Protein AF-A0A383AR39-F1 (afdb_monomer)

Nearest PDB structures (foldseek):
  3r0j-assembly1_A  TM=7.088E-01  e=2.169E-01  Mycobacterium tuberculosis
  3r0j-assembly1_B  TM=7.089E-01  e=2.720E-01  Mycobacterium tuberculosis
  1ymv-assembly1_A  TM=8.003E-01  e=6.452E+00  Escherichia coli
  4f3p-assembly2_B  TM=4.170E-01  e=6.452E+00  Burkholderia pseudomallei 1710b

Structure (mmCIF, N/CA/C/O backbone):
data_AF-A0A383AR39-F1
#
_entry.id   AF-A0A383AR39-F1
#
l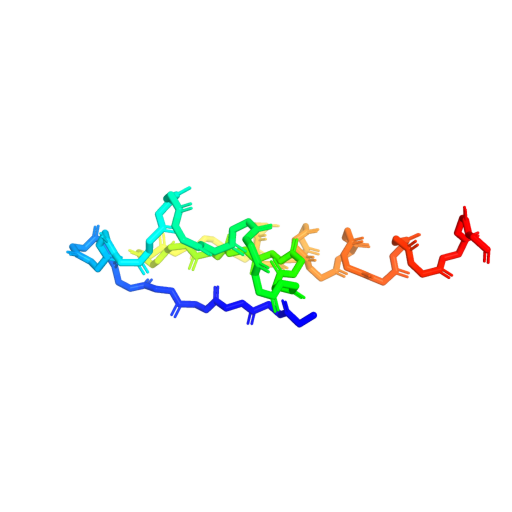oop_
_atom_site.group_PDB
_atom_site.id
_atom_site.type_symbol
_atom_site.label_atom_id
_atom_site.label_alt_id
_atom_site.label_comp_id
_atom_site.label_asym_id
_atom_site.label_entity_id
_atom_site.label_seq_id
_atom_site.pdbx_PDB_ins_code
_atom_site.Cartn_x
_atom_site.Cartn_y
_atom_site.Cartn_z
_atom_site.occupancy
_atom_site.B_iso_or_equiv
_atom_site.auth_seq_id
_atom_site.auth_comp_id
_atom_site.auth_asym_id
_atom_site.auth_atom_id
_atom_site.pdbx_PDB_model_num
ATOM 1 N N . VAL A 1 1 ? -10.485 -0.991 -1.432 1.00 75.50 1 VAL A N 1
ATOM 2 C CA . VAL A 1 1 ? -9.864 -2.349 -1.297 1.00 75.50 1 VAL A CA 1
ATOM 3 C C . VAL A 1 1 ? -8.356 -2.234 -1.493 1.00 75.50 1 VAL A C 1
ATOM 5 O O . VAL A 1 1 ? -7.948 -1.599 -2.457 1.00 75.50 1 VAL A O 1
ATOM 8 N N . ILE A 1 2 ? -7.538 -2.853 -0.625 1.00 80.44 2 ILE A N 1
ATOM 9 C CA . ILE A 1 2 ? -6.062 -2.795 -0.694 1.00 80.44 2 ILE A CA 1
ATOM 10 C C . ILE A 1 2 ? -5.507 -4.113 -1.247 1.00 80.44 2 ILE A C 1
ATOM 12 O O . ILE A 1 2 ? -5.721 -5.173 -0.660 1.00 80.44 2 ILE A O 1
ATOM 16 N N . MET A 1 3 ? -4.768 -4.054 -2.354 1.00 83.12 3 MET A N 1
ATOM 17 C CA . MET A 1 3 ? -4.146 -5.227 -2.974 1.00 83.12 3 MET A CA 1
ATOM 18 C C . MET A 1 3 ? -2.670 -5.366 -2.569 1.00 83.12 3 MET A C 1
ATOM 20 O O . MET A 1 3 ? -1.910 -4.403 -2.646 1.00 83.12 3 MET A O 1
ATOM 24 N N . LEU A 1 4 ? -2.241 -6.575 -2.178 1.00 82.62 4 LEU A N 1
ATOM 25 C CA . LEU A 1 4 ? -0.850 -6.876 -1.805 1.00 82.62 4 LEU A CA 1
ATOM 26 C C . LEU A 1 4 ? -0.129 -7.651 -2.921 1.00 82.62 4 LEU A C 1
ATOM 28 O O . LEU A 1 4 ? -0.567 -8.745 -3.276 1.00 82.62 4 LEU A O 1
ATOM 32 N N . SER A 1 5 ? 0.995 -7.145 -3.440 1.00 75.75 5 SER A N 1
ATOM 33 C CA . SER A 1 5 ? 1.775 -7.802 -4.510 1.00 75.75 5 SER A CA 1
ATOM 34 C C . SER A 1 5 ? 3.177 -8.244 -4.060 1.00 75.75 5 SER A C 1
ATOM 36 O O . SER A 1 5 ? 3.721 -7.735 -3.082 1.00 75.75 5 SER A O 1
ATOM 38 N N . SER A 1 6 ? 3.781 -9.228 -4.737 1.00 79.50 6 SER A N 1
ATOM 39 C CA . SER A 1 6 ? 5.218 -9.533 -4.616 1.00 79.50 6 SER A CA 1
ATOM 40 C C . SER A 1 6 ? 6.051 -8.546 -5.448 1.00 79.50 6 SER A C 1
ATOM 42 O O . SER A 1 6 ? 5.549 -7.989 -6.423 1.00 79.50 6 SER A O 1
ATOM 44 N N . LYS A 1 7 ? 7.325 -8.339 -5.078 1.00 64.38 7 LYS A N 1
ATOM 45 C CA . LYS A 1 7 ? 8.265 -7.411 -5.743 1.00 64.38 7 LYS A CA 1
ATOM 46 C C . LYS A 1 7 ? 8.340 -7.586 -7.268 1.00 64.38 7 LYS A C 1
ATOM 48 O O . LYS A 1 7 ? 8.426 -6.592 -7.981 1.00 64.38 7 LYS A O 1
ATOM 53 N N . ASP A 1 8 ? 8.231 -8.826 -7.746 1.00 64.19 8 ASP A N 1
ATOM 54 C CA . ASP A 1 8 ? 8.360 -9.179 -9.168 1.00 64.19 8 ASP A CA 1
ATOM 55 C C . ASP A 1 8 ? 7.004 -9.281 -9.898 1.00 64.19 8 ASP A C 1
ATOM 57 O O . ASP A 1 8 ? 6.941 -9.497 -11.106 1.00 64.19 8 ASP A O 1
ATOM 61 N N . GLY A 1 9 ? 5.893 -9.085 -9.180 1.00 59.56 9 GLY A N 1
ATOM 62 C CA . GLY A 1 9 ? 4.533 -9.073 -9.716 1.00 59.56 9 GLY A CA 1
ATOM 63 C C . GLY A 1 9 ? 4.143 -7.703 -10.261 1.00 59.56 9 GLY A C 1
ATOM 64 O O . GLY A 1 9 ? 3.185 -7.099 -9.780 1.00 59.56 9 GLY A O 1
ATOM 65 N N . ILE A 1 10 ? 4.880 -7.217 -11.265 1.00 52.91 10 ILE A N 1
ATOM 66 C CA . ILE A 1 10 ? 4.588 -6.020 -12.081 1.00 52.91 10 ILE A CA 1
ATOM 67 C C . ILE A 1 10 ? 3.357 -6.287 -12.987 1.00 52.91 10 ILE A C 1
ATOM 69 O O . ILE A 1 10 ? 3.359 -6.071 -14.190 1.00 52.91 10 ILE A O 1
ATOM 73 N N . PHE A 1 11 ? 2.271 -6.791 -12.415 1.00 56.88 11 PHE A N 1
ATOM 74 C CA . PHE A 1 11 ? 0.954 -6.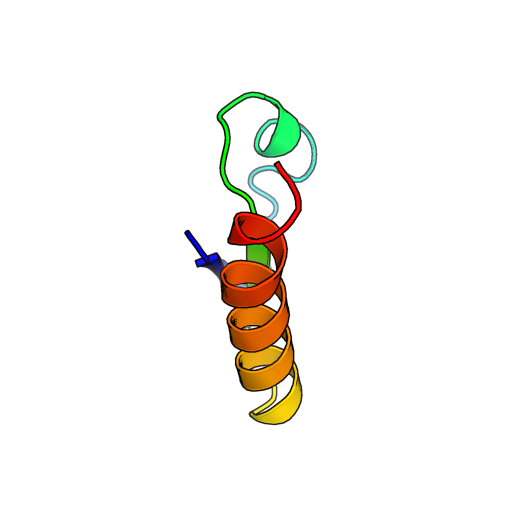892 -13.035 1.00 56.88 11 PHE A CA 1
ATOM 75 C C . PHE A 1 11 ? 0.059 -6.001 -12.161 1.00 56.88 11 PHE A C 1
ATOM 77 O O . PHE A 1 11 ? -0.397 -6.437 -11.118 1.00 56.88 11 PHE A O 1
ATOM 84 N N . ASP A 1 12 ? -0.153 -4.704 -12.359 1.00 55.41 12 ASP A N 1
ATOM 85 C CA . ASP A 1 12 ? -0.356 -3.939 -13.576 1.00 55.41 12 ASP A CA 1
ATOM 86 C C . ASP A 1 12 ? -0.347 -2.456 -13.175 1.00 55.41 12 ASP A C 1
ATOM 88 O O . ASP A 1 12 ? -1.395 -1.867 -12.894 1.00 55.41 12 ASP A O 1
ATOM 92 N N . ARG A 1 13 ? 0.818 -1.796 -13.123 1.00 51.47 13 ARG A N 1
ATOM 93 C CA . ARG A 1 13 ? 0.804 -0.336 -12.880 1.00 51.47 13 ARG A CA 1
ATOM 94 C C . ARG A 1 13 ? 0.023 0.416 -13.976 1.00 51.47 13 ARG A C 1
ATOM 96 O O . ARG A 1 13 ? -0.419 1.533 -13.737 1.00 51.47 13 ARG A O 1
ATOM 103 N N . ALA A 1 14 ? -0.195 -0.222 -15.133 1.00 51.50 14 ALA A N 1
ATOM 104 C CA . ALA 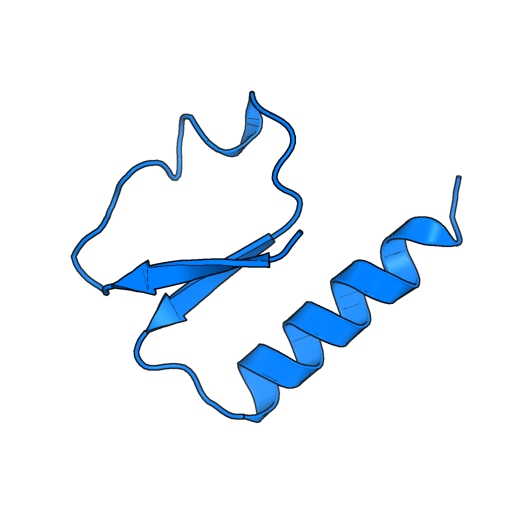A 1 14 ? -0.989 0.293 -16.244 1.00 51.50 14 ALA A CA 1
ATOM 105 C C . ALA A 1 14 ? -2.467 -0.171 -16.264 1.00 51.50 14 ALA A C 1
ATOM 107 O O . ALA A 1 14 ? -3.318 0.644 -16.607 1.00 51.50 14 ALA A O 1
ATOM 108 N N . ARG A 1 15 ? -2.822 -1.417 -15.885 1.00 52.53 15 ARG A N 1
ATOM 109 C CA . ARG A 1 15 ? -4.240 -1.874 -15.915 1.00 52.53 15 ARG A CA 1
ATOM 110 C C . ARG A 1 15 ? -5.013 -1.641 -14.606 1.00 52.53 15 ARG A C 1
ATOM 112 O O . ARG A 1 15 ? -6.232 -1.522 -14.654 1.00 52.53 15 ARG A O 1
ATOM 119 N N . GLY A 1 16 ? -4.346 -1.482 -13.457 1.00 47.16 16 GLY A N 1
ATOM 120 C CA . GLY A 1 16 ? -5.004 -1.305 -12.148 1.00 47.16 16 GLY A CA 1
ATOM 121 C C . GLY A 1 16 ? -5.788 0.001 -11.972 1.00 47.16 16 GLY A C 1
ATOM 122 O O . GLY A 1 16 ? -6.734 0.066 -11.192 1.00 47.16 16 GLY A O 1
ATOM 123 N N . ARG A 1 17 ? -5.452 1.038 -12.752 1.00 51.12 17 ARG A N 1
ATOM 124 C CA . ARG A 1 17 ? -6.175 2.322 -12.748 1.00 51.12 17 ARG A CA 1
ATOM 125 C C . ARG A 1 17 ? -7.538 2.256 -13.450 1.00 51.12 17 ARG A C 1
ATOM 127 O O . ARG A 1 17 ? -8.332 3.170 -13.287 1.00 51.12 17 ARG A O 1
ATOM 134 N N . ILE A 1 18 ? -7.793 1.203 -14.234 1.00 49.59 18 ILE A N 1
ATOM 135 C CA . ILE A 1 18 ? -8.981 1.074 -15.094 1.00 49.59 18 ILE A CA 1
ATOM 136 C C . ILE A 1 18 ? -10.118 0.298 -14.403 1.00 49.59 18 ILE A C 1
ATOM 138 O O . ILE A 1 18 ? -11.272 0.475 -14.773 1.00 49.59 18 ILE A O 1
ATOM 142 N N . VAL A 1 19 ? -9.832 -0.523 -13.382 1.00 50.84 19 VAL A N 1
ATOM 143 C CA . VAL A 1 19 ? -10.824 -1.467 -12.813 1.00 50.84 19 VAL A CA 1
ATOM 144 C C . VAL A 1 19 ? -11.279 -1.138 -11.380 1.00 50.84 19 VAL A C 1
ATOM 146 O O . VAL A 1 19 ? -12.037 -1.903 -10.796 1.00 50.84 19 VAL A O 1
ATOM 149 N N . GLY A 1 20 ? -10.861 0.001 -10.811 1.00 54.19 20 GLY A N 1
ATOM 150 C CA . GLY A 1 20 ? -11.418 0.503 -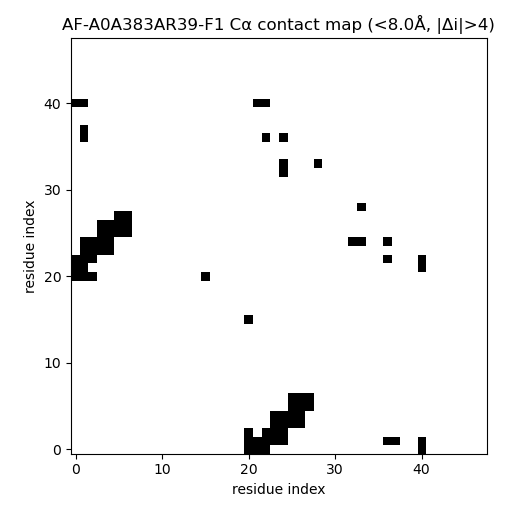9.542 1.00 54.19 20 GLY A CA 1
ATOM 151 C C . GLY A 1 20 ? -10.791 -0.047 -8.253 1.00 54.19 20 GLY A C 1
ATOM 152 O O . GLY A 1 20 ? -11.421 -0.012 -7.202 1.00 54.19 20 GLY A O 1
ATOM 153 N N . SER A 1 21 ? -9.556 -0.553 -8.284 1.00 54.09 21 SER A N 1
ATOM 154 C CA . SER A 1 21 ? -8.822 -0.884 -7.052 1.00 54.09 21 SER A CA 1
ATOM 155 C C . SER A 1 21 ? -8.084 0.346 -6.518 1.00 54.09 21 SER A C 1
ATOM 157 O O . SER A 1 21 ? -7.104 0.792 -7.115 1.00 54.09 21 SER A O 1
ATOM 159 N N . GLU A 1 22 ? -8.556 0.884 -5.394 1.00 64.44 22 GLU A N 1
ATOM 160 C CA . GLU A 1 22 ? -8.108 2.165 -4.828 1.00 64.44 22 GLU A CA 1
ATOM 161 C C . GLU A 1 22 ? -6.680 2.163 -4.249 1.00 64.44 22 GLU A C 1
ATOM 163 O O . GLU A 1 22 ? -6.080 3.233 -4.165 1.00 64.44 22 GLU A O 1
ATOM 168 N N . GLN A 1 23 ? -6.066 1.012 -3.912 1.00 70.31 23 GLN A N 1
ATOM 169 C CA . GLN A 1 23 ? -4.691 1.018 -3.383 1.00 70.31 23 GLN A CA 1
ATOM 170 C C . GLN A 1 23 ? -3.900 -0.294 -3.561 1.00 70.31 23 GLN A C 1
ATOM 172 O O . GLN A 1 23 ? -4.445 -1.391 -3.441 1.00 70.31 23 GLN A O 1
ATOM 177 N N . TYR A 1 24 ? -2.582 -0.180 -3.784 1.00 76.81 24 TYR A N 1
ATOM 178 C CA . TYR A 1 24 ? -1.636 -1.298 -3.940 1.00 76.81 24 TYR A CA 1
ATOM 179 C C . TYR A 1 24 ? -0.447 -1.176 -2.975 1.00 76.81 24 TYR A C 1
ATOM 181 O O . TYR A 1 24 ? 0.116 -0.090 -2.839 1.00 76.81 24 TYR A O 1
ATOM 189 N N . LEU A 1 25 ? -0.016 -2.291 -2.373 1.00 82.69 25 LEU A N 1
ATOM 190 C CA . LEU A 1 25 ? 1.160 -2.372 -1.498 1.00 82.69 25 LEU A CA 1
ATOM 191 C C . LEU A 1 25 ? 2.060 -3.558 -1.896 1.00 82.69 25 LEU A C 1
ATOM 193 O O . LEU A 1 25 ? 1.609 -4.700 -1.985 1.00 82.69 25 LEU A O 1
ATOM 197 N N . THR A 1 26 ? 3.344 -3.303 -2.152 1.00 83.94 26 THR A N 1
ATOM 198 C CA . THR A 1 26 ? 4.305 -4.327 -2.598 1.00 83.94 26 THR A CA 1
ATOM 199 C C . THR A 1 26 ? 5.118 -4.868 -1.427 1.00 83.94 26 THR A C 1
ATOM 201 O O . THR A 1 26 ? 5.615 -4.109 -0.608 1.00 83.94 26 THR A O 1
ATOM 204 N N . LYS A 1 27 ? 5.279 -6.192 -1.359 1.00 85.62 27 LYS A N 1
ATOM 205 C CA . LYS A 1 27 ? 6.085 -6.882 -0.345 1.00 85.62 27 LYS A CA 1
ATOM 206 C C . LYS A 1 27 ? 7.586 -6.909 -0.699 1.00 85.62 27 LYS A C 1
ATOM 208 O O . LYS A 1 27 ? 7.912 -7.080 -1.876 1.00 85.62 27 LYS A O 1
ATOM 213 N N . PRO A 1 28 ? 8.488 -6.909 0.305 1.00 90.06 28 PRO A N 1
ATOM 214 C CA . PRO A 1 28 ? 8.182 -6.718 1.724 1.00 90.06 28 PRO A CA 1
ATOM 215 C C . PRO A 1 28 ? 7.791 -5.260 1.994 1.00 90.06 28 PRO A C 1
ATOM 217 O O . PRO A 1 28 ? 8.366 -4.360 1.394 1.00 90.06 28 PRO A O 1
ATOM 220 N N . PHE A 1 29 ? 6.823 -5.058 2.884 1.00 87.38 29 PHE A N 1
ATOM 221 C CA . PHE A 1 29 ? 6.393 -3.737 3.340 1.00 87.38 29 PHE A CA 1
ATOM 222 C C . PHE A 1 29 ? 6.573 -3.618 4.852 1.00 87.38 29 PHE A C 1
ATOM 224 O O . PHE A 1 29 ? 6.606 -4.628 5.565 1.00 87.38 29 PHE A O 1
ATOM 231 N N . THR A 1 30 ? 6.675 -2.389 5.342 1.00 93.31 30 THR A N 1
ATOM 232 C CA . THR A 1 30 ? 6.7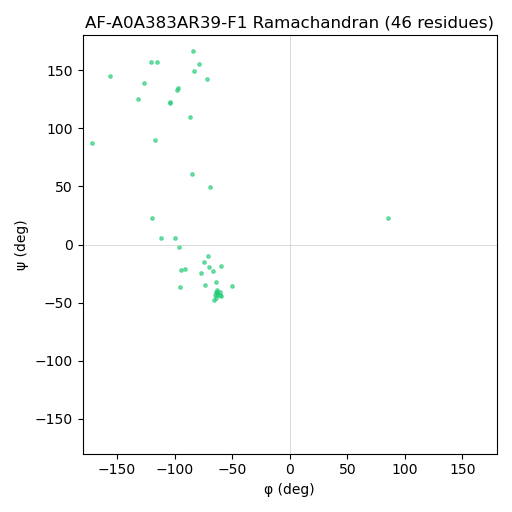40 -2.090 6.772 1.00 93.31 30 THR A CA 1
ATOM 233 C C . THR A 1 30 ? 5.345 -2.014 7.394 1.00 93.31 30 THR A C 1
ATOM 235 O O . THR A 1 30 ? 4.317 -1.933 6.714 1.00 93.31 30 THR A O 1
ATOM 238 N N . LYS A 1 31 ? 5.298 -2.028 8.731 1.00 92.94 31 LYS A N 1
ATOM 239 C CA . LYS A 1 31 ? 4.057 -1.812 9.482 1.00 92.94 31 LYS A CA 1
ATOM 240 C C . LYS A 1 31 ? 3.472 -0.431 9.172 1.00 92.94 31 LYS A C 1
ATOM 242 O O . LYS A 1 31 ? 2.265 -0.303 8.999 1.00 92.94 31 LYS A O 1
ATOM 247 N N . GLU A 1 32 ? 4.321 0.585 9.082 1.00 93.62 32 GLU A N 1
ATOM 248 C CA . GLU A 1 32 ? 3.947 1.976 8.828 1.00 93.62 32 GLU A CA 1
ATOM 249 C C . GLU A 1 32 ? 3.320 2.139 7.440 1.00 93.62 32 GLU A C 1
ATOM 251 O O . GLU A 1 32 ? 2.302 2.819 7.300 1.00 93.62 32 GLU A O 1
ATOM 256 N N . GLU A 1 33 ? 3.871 1.464 6.426 1.00 87.25 33 GLU A N 1
ATOM 257 C CA . GLU A 1 33 ? 3.319 1.462 5.069 1.00 87.25 33 GLU A CA 1
ATOM 258 C C . GLU A 1 33 ? 1.915 0.841 5.030 1.00 87.25 33 GLU A C 1
ATOM 260 O O . GLU A 1 33 ? 1.011 1.384 4.392 1.00 87.25 33 GLU A O 1
ATOM 265 N N . LEU A 1 34 ? 1.693 -0.248 5.775 1.00 90.31 34 LEU A N 1
ATOM 266 C CA . LEU A 1 34 ? 0.376 -0.875 5.893 1.00 90.31 34 LEU A CA 1
ATOM 267 C C . LEU A 1 34 ? -0.641 0.036 6.602 1.00 90.31 34 LEU A C 1
ATOM 269 O O . LEU A 1 34 ? -1.756 0.211 6.112 1.00 90.31 34 LEU A O 1
ATOM 273 N N . ILE A 1 35 ? -0.267 0.634 7.737 1.00 92.38 35 ILE A N 1
ATOM 274 C CA . ILE A 1 35 ? -1.152 1.530 8.502 1.00 92.38 35 ILE A CA 1
ATOM 275 C C . ILE A 1 35 ? -1.517 2.777 7.690 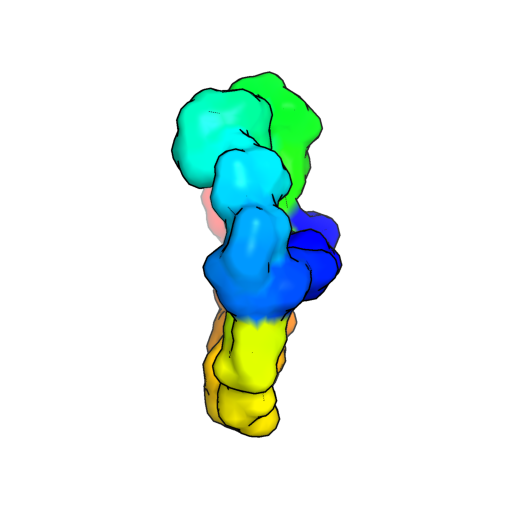1.00 92.38 35 ILE A C 1
ATOM 277 O O . ILE A 1 35 ? -2.672 3.212 7.705 1.00 92.38 35 ILE A O 1
ATOM 281 N N . THR A 1 36 ? -0.558 3.318 6.939 1.00 87.69 36 THR A N 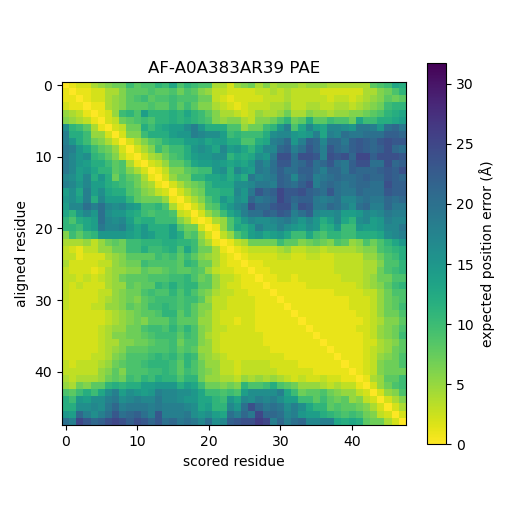1
ATOM 282 C CA . THR A 1 36 ? -0.789 4.450 6.034 1.00 87.69 36 THR A CA 1
ATOM 283 C C . THR A 1 36 ? -1.782 4.071 4.938 1.00 87.69 36 THR A C 1
ATOM 285 O O . THR A 1 36 ? -2.710 4.828 4.662 1.00 87.69 36 THR A O 1
ATOM 288 N N . ALA A 1 37 ? -1.645 2.877 4.351 1.00 86.38 37 ALA A N 1
ATOM 289 C CA . ALA A 1 37 ? -2.570 2.414 3.323 1.00 86.38 37 ALA A CA 1
ATOM 290 C C . ALA A 1 37 ? -4.005 2.245 3.841 1.00 86.38 37 ALA A C 1
ATOM 292 O O . ALA A 1 37 ? -4.952 2.675 3.190 1.00 86.38 37 ALA A O 1
ATOM 293 N N . ILE A 1 38 ? -4.171 1.696 5.044 1.00 88.62 38 ILE A N 1
ATOM 294 C CA . ILE A 1 38 ? -5.489 1.565 5.681 1.00 88.62 38 ILE A CA 1
ATOM 295 C C . ILE A 1 38 ? -6.094 2.940 5.979 1.00 88.62 38 ILE A C 1
ATOM 297 O O . ILE A 1 38 ? -7.258 3.179 5.666 1.00 88.62 38 ILE A O 1
ATOM 301 N N . SER A 1 39 ? -5.301 3.854 6.542 1.00 88.56 39 SER A N 1
ATOM 302 C 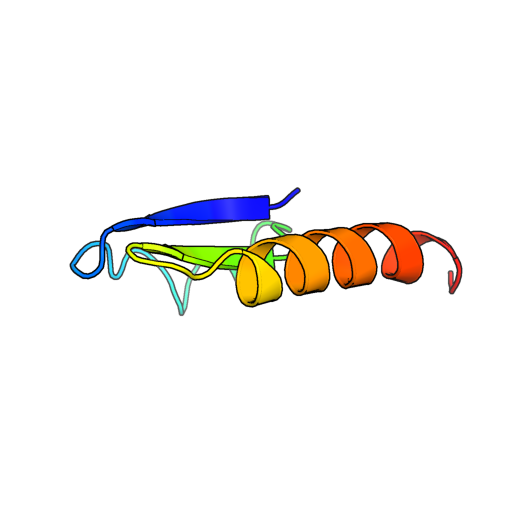CA . SER A 1 39 ? -5.758 5.209 6.870 1.00 88.56 39 SER A CA 1
ATOM 303 C C . SER A 1 39 ? -6.235 5.956 5.625 1.00 88.56 39 SER A C 1
ATOM 305 O O . SER A 1 39 ? -7.296 6.573 5.644 1.00 88.56 39 SER A O 1
ATOM 307 N N . ASN A 1 40 ? -5.488 5.865 4.524 1.00 85.12 40 ASN A N 1
ATOM 308 C CA . ASN A 1 40 ? -5.864 6.508 3.268 1.00 85.12 40 ASN A CA 1
ATOM 309 C C . ASN A 1 40 ? -7.155 5.914 2.689 1.00 85.12 40 ASN A C 1
ATOM 311 O O . ASN A 1 40 ? -8.030 6.675 2.290 1.00 85.12 40 ASN A O 1
ATOM 315 N N . GLN A 1 41 ? -7.303 4.585 2.705 1.00 83.69 41 GLN A N 1
ATOM 316 C CA . GLN A 1 41 ? -8.509 3.905 2.227 1.00 83.69 41 GLN A CA 1
ATOM 317 C C . GLN A 1 41 ? -9.766 4.320 3.010 1.00 83.69 41 GLN A C 1
ATOM 319 O O . GLN A 1 41 ? -10.800 4.559 2.401 1.00 83.69 41 GLN A O 1
ATOM 324 N N . VAL A 1 42 ? -9.690 4.414 4.342 1.00 85.25 42 VAL A N 1
ATOM 325 C CA . VAL A 1 42 ? -10.846 4.780 5.186 1.00 85.25 42 VAL A CA 1
ATOM 326 C C . VAL A 1 42 ? -11.184 6.270 5.077 1.00 85.25 42 VAL A C 1
ATOM 328 O O . VAL A 1 42 ? -12.350 6.649 5.125 1.00 85.25 42 VAL A O 1
ATOM 331 N N . ASN A 1 43 ? -10.182 7.138 4.916 1.00 78.44 43 ASN A N 1
ATOM 332 C CA . ASN A 1 43 ? -10.411 8.582 4.810 1.00 78.44 43 ASN A CA 1
ATOM 333 C C . ASN A 1 43 ? -10.929 9.014 3.429 1.00 78.44 43 ASN A C 1
ATOM 335 O O . ASN A 1 43 ? -11.581 10.053 3.332 1.00 78.44 43 ASN A O 1
ATOM 339 N N . PHE A 1 44 ? -10.664 8.233 2.378 1.00 65.19 44 PHE A N 1
ATOM 340 C CA . PHE A 1 44 ? -11.145 8.516 1.024 1.00 65.19 44 PHE A CA 1
ATOM 341 C C . PHE A 1 44 ? -12.683 8.472 0.924 1.00 65.19 44 PHE A C 1
ATOM 343 O O . PHE A 1 44 ? -13.267 9.278 0.207 1.00 65.19 44 PHE A O 1
ATOM 350 N N . GLU A 1 45 ? -13.350 7.626 1.718 1.00 56.78 45 GLU A N 1
ATOM 351 C CA . GLU A 1 45 ? -14.817 7.476 1.722 1.00 56.78 45 GLU A CA 1
ATOM 352 C C . GLU A 1 45 ? -15.577 8.678 2.326 1.00 56.78 45 GLU A C 1
ATOM 354 O O . GLU A 1 45 ? -16.791 8.764 2.182 1.00 56.78 45 GLU A O 1
ATOM 359 N N . ASN A 1 46 ? -14.892 9.637 2.965 1.00 53.31 46 ASN A N 1
ATOM 360 C CA . ASN A 1 46 ? -15.537 10.765 3.658 1.00 53.31 46 ASN A CA 1
ATOM 361 C C . ASN A 1 46 ? -15.556 12.085 2.859 1.00 53.31 46 ASN A C 1
ATOM 363 O O . ASN A 1 46 ? -15.943 13.117 3.405 1.00 53.31 46 ASN A O 1
ATOM 367 N N . THR A 1 47 ? -15.102 12.090 1.599 1.00 52.75 47 THR A N 1
ATOM 368 C CA . THR A 1 47 ? -14.998 13.317 0.772 1.00 52.75 47 THR A CA 1
ATOM 369 C C . THR A 1 47 ? -15.850 13.261 -0.508 1.00 52.75 47 THR A C 1
ATOM 371 O O . THR A 1 47 ? -15.566 13.965 -1.474 1.00 52.75 47 THR A O 1
ATOM 374 N N . THR A 1 48 ? -16.904 12.444 -0.576 1.00 45.78 48 THR A N 1
ATOM 375 C CA . THR A 1 48 ? -17.828 12.426 -1.732 1.00 45.78 48 THR A CA 1
ATOM 376 C C . THR A 1 48 ? -19.274 12.298 -1.292 1.00 45.78 48 THR A C 1
ATOM 378 O O . THR A 1 48 ? -19.536 11.491 -0.377 1.00 45.78 48 THR A O 1
#

Secondary structure (DSSP, 8-state):
-EEEEETT----TTTTTTTT--EEEEES--HHHHHHHHHHHHHHTT--

Organism: NCBI:txid408172

InterPro domains:
  IPR001789 Signal transduction response regulator, receiver domain [PS50110] (1-42)
  IPR011006 CheY-like superfamily [SSF52172] (1-41)

pLDDT: mean 71.7, std 15.83, range [45.78, 93.62]

Solvent-accessible surface area (backbone atoms only — not comparable to full-atom values): 3155 Å² total; per-residue (Å²): 103,80,45,79,39,54,77,86,53,81,77,38,93,78,59,44,81,76,76,76,60,78,40,78,48,54,44,90,70,55,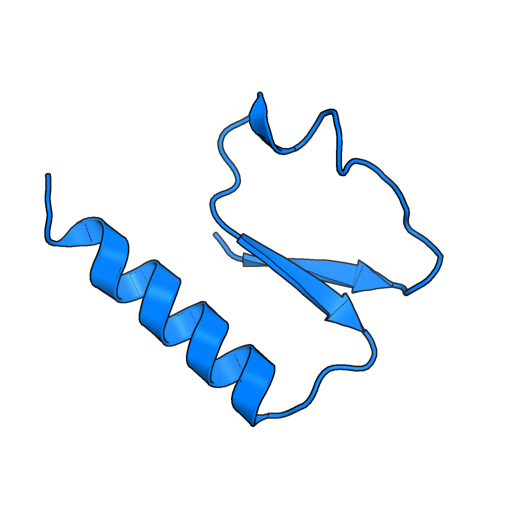73,66,58,52,52,51,52,52,52,52,62,63,56,60,71,76,77,117

Sequence (48 aa):
VIMLSSKDGIFDRARGRIVGSEQYLTKPFTKEELITAISNQVNFENTT

Foldseek 3Di:
DEAEEEPPPPPDPPCVVPPDDPYYDYPPDDPVVVVVRVVCVVVVVVPD

Radius of gyration: 11.62 Å; Cα contacts (8 Å, |Δi|>4): 38; chains: 1; bounding box: 26×23×26 Å

Mean predicted aligned error: 8.99 Å